Protein AF-A0A7R9PG79-F1 (afdb_monomer_lite)

Secondary structure (DSSP, 8-state):
-HHHHHHHHHHHHHTTHHHHHHHHHHT-HHHHHHHHHHHHIIIII------SHHHHHHHHHHHHHHHHHHHHHHHHHTSTT--S--HHHHHHHHHHHHHHHHHHHHHHHHHHHHHHHHH---------------

pLDDT: mean 87.82, std 15.99, range [40.31, 97.56]

Foldseek 3Di:
DVVVLVVVLVVCLVVVVLVVLLVVLCVQPLLVVLLVQLVCCVVVVNHDADDDLVQLVVLVVCVVSVVVSVVSNVVSVPRSNNPPCDPVSVVSVVSSVVSVVSSVVNNVRSVVNVVVVVVDDPPPPDDDDDDDDD

Structure (mmCIF, N/CA/C/O backbone):
data_AF-A0A7R9PG79-F1
#
_entry.id   AF-A0A7R9PG79-F1
#
loop_
_atom_site.group_PDB
_atom_site.id
_atom_site.type_symbol
_atom_site.label_atom_id
_atom_site.label_alt_id
_atom_site.label_comp_id
_atom_site.label_asym_id
_atom_site.label_entity_id
_atom_site.label_seq_id
_atom_site.pdbx_PDB_ins_code
_atom_site.Cartn_x
_atom_site.Cartn_y
_atom_site.Cartn_z
_atom_site.occupancy
_atom_site.B_iso_or_equiv
_atom_site.auth_seq_id
_atom_site.auth_comp_id
_atom_site.auth_asym_id
_atom_site.auth_atom_id
_atom_site.pdbx_PDB_model_num
ATOM 1 N N . GLN A 1 1 ? -10.305 23.943 24.539 1.00 56.16 1 GLN A N 1
ATOM 2 C CA . GLN A 1 1 ? -10.243 23.459 23.138 1.00 56.16 1 GLN A CA 1
ATOM 3 C C . GLN A 1 1 ? -10.004 21.951 23.001 1.00 56.16 1 GLN A C 1
ATOM 5 O O . GLN A 1 1 ? -10.552 21.366 22.080 1.00 56.16 1 GLN A O 1
ATOM 10 N N . ASN A 1 2 ? -9.266 21.291 23.903 1.00 74.44 2 ASN A N 1
ATOM 11 C CA . ASN A 1 2 ? -8.937 19.863 23.755 1.00 74.44 2 ASN A CA 1
ATOM 12 C C . ASN A 1 2 ? -10.141 18.901 23.945 1.00 74.44 2 ASN A C 1
ATOM 14 O O . ASN A 1 2 ? -10.250 17.914 23.227 1.00 74.44 2 ASN A O 1
ATOM 18 N N . LEU A 1 3 ? -11.105 19.240 24.817 1.00 88.88 3 LEU A N 1
ATOM 19 C CA . LEU A 1 3 ? -12.267 18.383 25.117 1.00 88.88 3 LEU A CA 1
ATOM 20 C C . LEU A 1 3 ? -13.149 18.087 23.890 1.00 88.88 3 LEU A C 1
ATOM 22 O O . LEU A 1 3 ? -13.594 16.959 23.708 1.00 88.88 3 LEU A O 1
ATOM 26 N N . PHE A 1 4 ? -13.382 19.083 23.029 1.00 90.31 4 PHE A N 1
ATOM 27 C CA . PHE A 1 4 ? -14.171 18.902 21.805 1.00 90.31 4 PHE A CA 1
ATOM 28 C C . PHE A 1 4 ? -13.470 17.971 20.813 1.00 90.31 4 PHE A C 1
ATOM 30 O O . PHE A 1 4 ? -14.107 17.093 20.241 1.00 90.31 4 PHE A O 1
ATOM 37 N N . ILE A 1 5 ? -12.150 18.118 20.656 1.00 90.31 5 ILE A N 1
ATOM 38 C CA . ILE A 1 5 ? -11.348 17.245 19.791 1.00 90.31 5 ILE A CA 1
ATOM 39 C C . ILE A 1 5 ? -11.382 15.814 20.330 1.00 90.31 5 ILE A C 1
ATOM 41 O O . ILE A 1 5 ? -11.685 14.898 19.575 1.00 90.31 5 ILE A O 1
ATOM 45 N N . GLN A 1 6 ? -11.167 15.617 21.633 1.00 90.38 6 GLN A N 1
ATOM 46 C CA . GLN A 1 6 ? -11.242 14.292 22.257 1.00 90.38 6 GLN A CA 1
ATOM 47 C C . GLN A 1 6 ? -12.620 13.643 22.097 1.00 90.38 6 GLN A C 1
ATOM 49 O O . GLN A 1 6 ? -12.707 12.453 21.800 1.00 90.38 6 GLN A O 1
ATOM 54 N N . LYS A 1 7 ? -13.706 14.412 22.247 1.00 92.94 7 LYS A N 1
ATOM 55 C CA . LYS A 1 7 ? -15.065 13.906 22.018 1.00 92.94 7 LYS A CA 1
ATOM 56 C C . LYS A 1 7 ? -15.295 13.528 20.557 1.00 92.94 7 LYS A C 1
ATOM 58 O O . LYS A 1 7 ? -15.824 12.452 20.310 1.00 92.94 7 LYS A O 1
ATOM 63 N N . ASN A 1 8 ? -14.848 14.346 19.605 1.00 93.38 8 ASN A N 1
ATOM 64 C CA . ASN A 1 8 ? -14.945 14.021 18.180 1.00 93.38 8 ASN A CA 1
ATOM 65 C C . ASN A 1 8 ? -14.148 12.760 17.832 1.00 93.38 8 ASN A C 1
ATOM 67 O O . ASN A 1 8 ? -14.659 11.887 17.136 1.00 93.38 8 ASN A O 1
ATOM 71 N N . VAL A 1 9 ? -12.926 12.637 18.355 1.00 93.69 9 VAL A N 1
ATOM 72 C CA . VAL A 1 9 ? -12.082 11.451 18.179 1.00 93.69 9 VAL A CA 1
ATOM 73 C C . VAL A 1 9 ? -12.763 10.211 18.745 1.00 93.69 9 VAL A C 1
ATOM 75 O O . VAL A 1 9 ? -12.897 9.223 18.031 1.00 93.69 9 VAL A O 1
ATOM 78 N N . SER A 1 10 ? -13.266 10.281 19.978 1.00 92.94 10 SER A N 1
ATOM 79 C CA . SER A 1 10 ? -13.973 9.168 20.616 1.00 92.94 10 SER A CA 1
ATOM 80 C C . SER A 1 10 ? -15.232 8.761 19.839 1.00 92.94 10 SER A C 1
ATOM 82 O O . SER A 1 10 ? -15.462 7.570 19.637 1.00 92.94 10 SER A O 1
ATOM 84 N N . SER A 1 11 ? -16.007 9.724 19.329 1.00 94.44 11 SER A N 1
ATOM 85 C CA . SER A 1 11 ? -17.171 9.447 18.479 1.00 94.44 11 SER A CA 1
ATOM 86 C C . SER A 1 11 ? -16.780 8.767 17.165 1.00 94.44 11 SER A C 1
ATOM 88 O O . SER A 1 11 ? -17.406 7.787 16.770 1.00 94.44 11 SER A O 1
ATOM 90 N N . LEU A 1 12 ? -15.728 9.240 16.492 1.00 94.31 12 LEU A N 1
ATOM 91 C CA . LEU A 1 12 ? -15.234 8.624 15.256 1.00 94.31 12 LEU A CA 1
ATOM 92 C C . LEU A 1 12 ? -14.682 7.214 15.504 1.00 94.31 12 LEU A C 1
ATOM 94 O O . LEU A 1 12 ? -14.952 6.301 14.725 1.00 94.31 12 LEU A O 1
ATOM 98 N N . GLN A 1 13 ? -13.964 7.009 16.607 1.00 94.00 13 GLN A N 1
ATOM 99 C CA . GLN A 1 13 ? -13.487 5.689 17.023 1.00 94.00 13 GLN A CA 1
ATOM 100 C C . GLN A 1 13 ? -14.655 4.733 17.307 1.00 94.00 13 GLN A C 1
ATOM 102 O O . GLN A 1 13 ? -14.623 3.589 16.855 1.00 94.00 13 GLN A O 1
ATOM 107 N N . ALA A 1 14 ? -15.720 5.202 17.968 1.00 93.19 14 ALA A N 1
ATOM 108 C CA . ALA A 1 14 ? -16.933 4.412 18.201 1.00 93.19 14 ALA A CA 1
ATOM 109 C C . ALA A 1 14 ? -17.639 4.008 16.891 1.00 93.19 14 ALA A C 1
ATOM 111 O O . ALA A 1 14 ? -18.236 2.936 16.813 1.00 93.19 14 ALA A O 1
ATOM 112 N N . LEU A 1 15 ? -17.515 4.828 15.843 1.0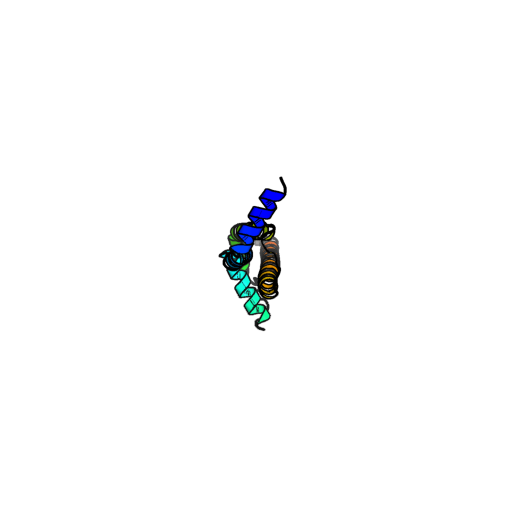0 94.44 15 LEU A N 1
ATOM 113 C CA . LEU A 1 15 ? -17.993 4.536 14.487 1.00 94.44 15 LEU A CA 1
ATOM 114 C C . LEU A 1 15 ? -17.010 3.697 13.653 1.00 94.44 15 LEU A C 1
ATOM 116 O O . LEU A 1 15 ? -17.219 3.537 12.452 1.00 94.44 15 LEU A O 1
ATOM 120 N N . LYS A 1 16 ? -15.939 3.166 14.258 1.00 92.88 16 LYS A N 1
ATOM 121 C CA . LYS A 1 16 ? -14.883 2.405 13.567 1.00 92.88 16 LYS A CA 1
ATOM 122 C C . LYS A 1 16 ? -14.239 3.185 12.415 1.00 92.88 16 LYS A C 1
ATOM 124 O O . LYS A 1 16 ? -13.810 2.601 11.421 1.00 92.88 16 LYS A O 1
ATOM 129 N N . ALA A 1 17 ? -14.135 4.511 12.547 1.00 94.38 17 ALA A N 1
ATOM 130 C CA . ALA A 1 17 ? -13.560 5.364 11.507 1.00 94.38 17 ALA A CA 1
ATOM 131 C C . ALA A 1 17 ? -12.142 4.925 11.115 1.00 94.38 17 ALA A C 1
ATOM 133 O O . ALA A 1 17 ? -11.802 4.965 9.939 1.00 94.38 17 ALA A O 1
ATOM 134 N N . GLY A 1 18 ? -11.333 4.456 12.074 1.00 94.31 18 GLY A N 1
ATOM 135 C CA . GLY A 1 18 ? -9.998 3.933 11.784 1.00 94.31 18 GLY A CA 1
ATOM 136 C C . GLY A 1 18 ? -10.009 2.751 10.808 1.00 94.31 18 GLY A C 1
ATOM 137 O O . GLY A 1 18 ? -9.217 2.738 9.871 1.00 94.31 18 GLY A O 1
ATOM 138 N N . ASP A 1 19 ? -10.930 1.799 10.973 1.00 94.69 19 ASP A N 1
ATOM 139 C CA . ASP A 1 19 ? -11.053 0.647 10.071 1.00 94.69 19 ASP A CA 1
ATOM 140 C C . ASP A 1 19 ? -11.508 1.084 8.674 1.00 94.69 19 ASP A C 1
ATOM 142 O O . ASP A 1 19 ? -10.902 0.698 7.677 1.00 94.69 19 ASP A O 1
ATOM 146 N N . VAL A 1 20 ? -12.508 1.970 8.609 1.00 95.88 20 VAL A N 1
ATOM 147 C CA . VAL A 1 20 ? -13.025 2.523 7.347 1.00 95.88 20 VAL A CA 1
ATOM 148 C C . VAL A 1 20 ? -11.943 3.289 6.582 1.00 95.88 20 VAL A C 1
ATOM 150 O O . VAL A 1 20 ? -11.817 3.132 5.369 1.00 95.88 20 VAL A O 1
ATOM 153 N N . LEU A 1 21 ? -11.143 4.103 7.273 1.00 96.50 21 LEU A N 1
ATOM 154 C CA . LEU A 1 21 ? -10.064 4.877 6.657 1.00 96.50 21 LEU A CA 1
ATOM 155 C C . LEU A 1 21 ? -8.939 3.978 6.141 1.00 96.50 21 LEU A C 1
ATOM 157 O O . LEU A 1 21 ? -8.449 4.199 5.034 1.00 96.50 21 LEU A O 1
ATOM 161 N N . ILE A 1 22 ? -8.543 2.959 6.909 1.00 96.62 22 ILE A N 1
ATOM 162 C CA . ILE A 1 22 ? -7.536 1.989 6.463 1.00 96.62 22 ILE A CA 1
ATOM 163 C C . ILE A 1 22 ? -8.052 1.223 5.239 1.00 96.62 22 ILE A C 1
ATOM 165 O O . ILE A 1 22 ? -7.330 1.104 4.248 1.00 96.62 22 ILE A O 1
ATOM 169 N N . ASP A 1 23 ? -9.303 0.760 5.265 1.00 96.62 23 ASP A N 1
ATOM 170 C CA . ASP A 1 23 ? -9.904 0.038 4.142 1.00 96.62 23 ASP A CA 1
ATOM 171 C C . ASP A 1 23 ? -10.044 0.931 2.904 1.00 96.62 23 ASP A C 1
ATOM 173 O O . ASP A 1 23 ? -9.756 0.485 1.794 1.00 96.62 23 ASP A O 1
ATOM 177 N N . MET A 1 24 ? -10.388 2.210 3.067 1.00 97.50 24 MET A N 1
ATOM 178 C CA . MET A 1 24 ? -10.344 3.187 1.977 1.00 97.50 24 MET A CA 1
ATOM 179 C C . MET A 1 24 ? -8.933 3.278 1.377 1.00 97.50 24 MET A C 1
ATOM 181 O O . MET A 1 24 ? -8.796 3.160 0.160 1.00 97.50 24 MET A O 1
ATOM 185 N N . CYS A 1 25 ? -7.890 3.434 2.202 1.00 97.50 25 CYS A N 1
ATOM 186 C CA . CYS A 1 25 ? -6.501 3.530 1.729 1.00 97.50 25 CYS A CA 1
ATOM 187 C C . CYS A 1 25 ? -6.059 2.268 0.970 1.00 97.50 25 CYS A C 1
ATOM 189 O O . CYS A 1 25 ? -5.392 2.365 -0.060 1.00 97.50 25 CYS A O 1
ATOM 191 N N . LEU A 1 26 ? -6.477 1.084 1.430 1.00 97.50 26 LEU A N 1
ATOM 192 C CA . LEU A 1 26 ? -6.203 -0.191 0.757 1.00 97.50 26 LEU A CA 1
ATOM 193 C C . LEU A 1 26 ? -6.899 -0.328 -0.608 1.00 97.50 26 LEU A C 1
ATOM 195 O O . LEU A 1 26 ? -6.482 -1.147 -1.425 1.00 97.50 26 LEU A O 1
ATOM 199 N N . ASN A 1 27 ? -7.944 0.459 -0.865 1.00 97.56 27 ASN A N 1
ATOM 200 C CA . A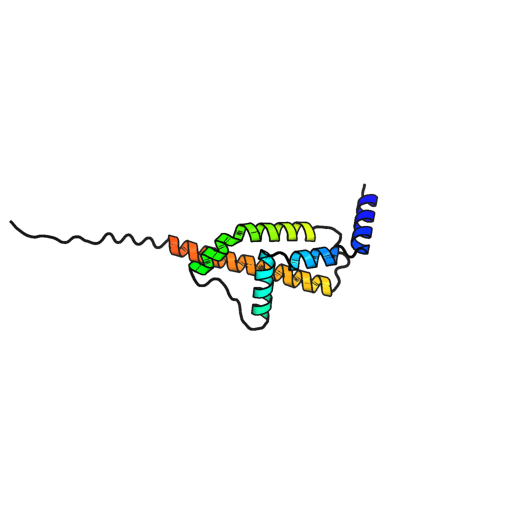SN A 1 27 ? -8.748 0.387 -2.083 1.00 97.56 27 ASN A CA 1
ATOM 201 C C . ASN A 1 27 ? -8.534 1.569 -3.041 1.00 97.56 27 ASN A C 1
ATOM 203 O O . ASN A 1 27 ? -9.204 1.637 -4.073 1.00 97.56 27 ASN A O 1
ATOM 207 N N . LEU A 1 28 ? -7.593 2.476 -2.755 1.00 97.50 28 LEU A N 1
ATOM 208 C CA . LEU A 1 28 ? -7.282 3.585 -3.659 1.00 97.50 28 LEU A CA 1
ATOM 209 C C . LEU A 1 28 ? -6.744 3.061 -5.002 1.00 97.50 28 LEU A C 1
ATOM 211 O O . LEU A 1 28 ? -5.865 2.202 -4.993 1.00 97.50 28 LEU A O 1
ATOM 215 N N . PRO A 1 29 ? -7.237 3.523 -6.165 1.00 95.19 29 PRO A N 1
ATOM 216 C CA . PRO A 1 29 ? -7.064 2.807 -7.432 1.00 95.19 29 PRO A CA 1
ATOM 217 C C . PRO A 1 29 ? -5.605 2.578 -7.843 1.00 95.19 29 PRO A C 1
ATOM 219 O O . PRO A 1 29 ? -5.243 1.489 -8.302 1.00 95.19 29 PRO A O 1
ATOM 222 N N . HIS A 1 30 ? -4.753 3.592 -7.687 1.00 95.81 30 HIS A N 1
ATOM 223 C CA . HIS A 1 30 ? -3.362 3.523 -8.125 1.00 95.81 30 HIS A CA 1
ATOM 224 C C . HIS A 1 30 ? -2.505 2.806 -7.090 1.00 95.81 30 HIS A C 1
ATOM 226 O O . HIS A 1 30 ? -1.657 1.992 -7.468 1.00 95.81 30 HIS A O 1
ATOM 232 N N . LEU A 1 31 ? -2.760 3.039 -5.802 1.00 96.56 31 LEU A N 1
ATOM 233 C CA . LEU A 1 31 ? -2.067 2.343 -4.721 1.00 96.56 31 LEU A CA 1
ATOM 234 C C . LEU A 1 31 ? -2.435 0.853 -4.655 1.00 96.56 31 LEU A C 1
ATOM 236 O O . LEU A 1 31 ? -1.556 0.006 -4.492 1.00 96.56 31 LEU A O 1
ATOM 240 N N . ASN A 1 32 ? -3.702 0.508 -4.876 1.00 97.19 32 ASN A N 1
ATOM 241 C CA . ASN A 1 32 ? -4.203 -0.864 -4.832 1.00 97.19 32 ASN A CA 1
ATOM 242 C C . ASN A 1 32 ? -3.510 -1.760 -5.867 1.00 97.19 32 ASN A C 1
ATOM 244 O O . ASN A 1 32 ? -3.189 -2.917 -5.590 1.00 97.19 32 ASN A O 1
ATOM 248 N N . ARG A 1 33 ? -3.145 -1.220 -7.036 1.00 95.75 33 ARG A N 1
ATOM 249 C CA . ARG A 1 33 ? -2.310 -1.949 -8.004 1.00 95.75 33 ARG A CA 1
ATOM 250 C C . ARG A 1 33 ? -0.968 -2.388 -7.402 1.00 95.75 33 ARG A C 1
ATOM 252 O O . ARG A 1 33 ? -0.510 -3.495 -7.681 1.00 95.75 33 ARG A O 1
ATOM 259 N N . TYR A 1 34 ? -0.336 -1.544 -6.589 1.00 96.38 34 TYR A N 1
ATOM 260 C CA . TYR A 1 34 ? 0.919 -1.876 -5.911 1.00 96.38 34 TYR A CA 1
ATOM 261 C C . TYR A 1 34 ? 0.713 -2.785 -4.700 1.00 96.38 34 TYR A C 1
ATOM 263 O O . TYR A 1 34 ? 1.578 -3.616 -4.437 1.00 96.38 34 TYR A O 1
ATOM 271 N N . ILE A 1 35 ? -0.447 -2.715 -4.039 1.00 97.44 35 ILE A N 1
ATOM 272 C CA . ILE A 1 35 ? -0.838 -3.683 -3.004 1.00 97.44 35 ILE A CA 1
ATOM 273 C C . ILE A 1 35 ? -0.895 -5.098 -3.577 1.00 97.44 35 ILE A C 1
ATOM 275 O O . ILE A 1 35 ? -0.328 -6.023 -2.995 1.00 97.44 35 ILE A O 1
ATOM 279 N N . HIS A 1 36 ? -1.510 -5.272 -4.745 1.00 96.38 36 HIS A N 1
ATOM 280 C CA . HIS A 1 36 ? -1.541 -6.568 -5.421 1.00 96.38 36 HIS A CA 1
ATOM 281 C C . HIS A 1 36 ? -0.136 -7.047 -5.807 1.00 96.38 36 HIS A C 1
ATOM 283 O O . HIS A 1 36 ? 0.223 -8.179 -5.492 1.00 96.38 36 HIS A O 1
ATOM 289 N N . LYS A 1 37 ? 0.695 -6.174 -6.396 1.00 95.69 37 LYS A N 1
ATOM 290 C CA . LYS A 1 37 ? 2.092 -6.508 -6.734 1.00 95.69 37 LYS A CA 1
ATOM 291 C C . LYS A 1 37 ? 2.918 -6.910 -5.513 1.00 95.69 37 LYS A C 1
ATOM 293 O O . LYS A 1 37 ? 3.696 -7.855 -5.588 1.00 95.69 37 LYS A O 1
ATOM 298 N N . TYR A 1 38 ? 2.750 -6.212 -4.391 1.00 96.94 38 TYR A N 1
ATOM 299 C CA . TYR A 1 38 ? 3.416 -6.556 -3.140 1.00 96.94 38 TYR A CA 1
ATOM 300 C C . TYR A 1 38 ? 2.970 -7.932 -2.633 1.00 96.94 38 TYR A C 1
ATOM 302 O O . TYR A 1 38 ? 3.823 -8.775 -2.355 1.00 96.94 38 TYR A O 1
ATOM 310 N N . LYS A 1 39 ? 1.654 -8.183 -2.574 1.00 95.94 39 LYS A N 1
ATOM 311 C CA . LYS A 1 39 ? 1.090 -9.480 -2.163 1.00 95.94 39 LYS A CA 1
ATOM 312 C C . LYS A 1 39 ? 1.597 -10.625 -3.040 1.00 95.94 39 LYS A C 1
ATOM 314 O O . LYS A 1 39 ? 1.983 -11.669 -2.522 1.00 95.94 39 LYS A O 1
ATOM 319 N N . ASP A 1 40 ? 1.658 -10.410 -4.350 1.00 95.88 40 ASP A N 1
ATOM 320 C CA . ASP A 1 40 ? 2.228 -11.372 -5.290 1.00 95.88 40 ASP A CA 1
ATOM 321 C C . ASP A 1 40 ? 3.719 -11.620 -5.022 1.00 95.88 40 ASP A C 1
ATOM 323 O O . ASP A 1 40 ? 4.152 -12.774 -4.967 1.00 95.88 40 ASP A O 1
ATOM 327 N N . ALA A 1 41 ? 4.498 -10.562 -4.787 1.00 94.56 41 ALA A N 1
ATOM 328 C CA . ALA A 1 41 ? 5.930 -10.676 -4.530 1.00 94.56 41 ALA A CA 1
ATOM 329 C C . ALA A 1 41 ? 6.240 -11.495 -3.269 1.00 94.56 41 ALA A C 1
ATOM 331 O O . ALA A 1 41 ? 7.108 -12.372 -3.309 1.00 94.56 41 ALA A O 1
ATOM 332 N N . VAL A 1 42 ? 5.503 -11.268 -2.175 1.00 94.62 42 VAL A N 1
ATOM 333 C CA . VAL A 1 42 ? 5.667 -12.042 -0.930 1.00 94.62 42 VAL A CA 1
ATOM 334 C 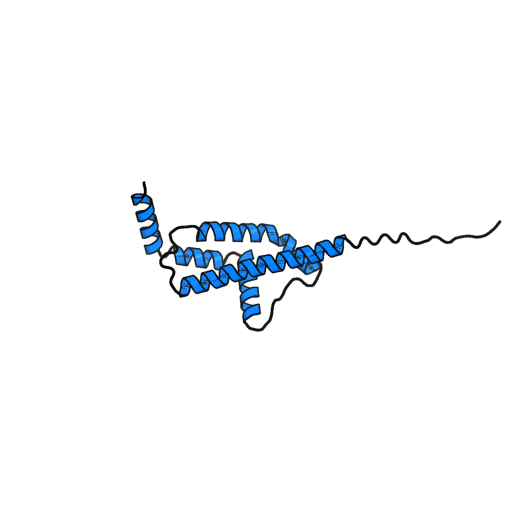C . VAL A 1 42 ? 5.108 -13.462 -1.036 1.00 94.62 42 VAL A C 1
ATOM 336 O O . VAL A 1 42 ? 5.604 -14.363 -0.362 1.00 94.62 42 VAL A O 1
ATOM 339 N N . ALA A 1 43 ? 4.162 -13.713 -1.946 1.00 93.56 43 ALA A N 1
ATOM 340 C CA . ALA A 1 43 ? 3.640 -15.046 -2.261 1.00 93.56 43 ALA A CA 1
ATOM 341 C C . ALA A 1 43 ? 4.601 -15.899 -3.122 1.00 93.56 43 ALA A C 1
ATOM 343 O O . ALA A 1 43 ? 4.164 -16.763 -3.881 1.00 93.56 43 ALA A O 1
ATOM 344 N N . LYS A 1 44 ? 5.919 -15.677 -2.999 1.00 84.75 44 LYS A N 1
ATOM 345 C CA . LYS A 1 44 ? 7.004 -16.373 -3.720 1.00 84.75 44 LYS A CA 1
ATOM 346 C C . LYS A 1 44 ? 7.023 -16.163 -5.241 1.00 84.75 44 LYS A C 1
ATOM 348 O O . LYS A 1 44 ? 7.726 -16.895 -5.933 1.00 84.75 44 LYS A O 1
ATOM 353 N N . LYS A 1 45 ? 6.318 -15.155 -5.770 1.00 83.38 45 LYS A N 1
ATOM 354 C CA . LYS A 1 45 ? 6.410 -14.782 -7.197 1.00 83.38 45 LYS A CA 1
ATOM 355 C C . LYS A 1 45 ? 7.563 -13.815 -7.493 1.00 83.38 45 LYS A C 1
ATOM 357 O O . LYS A 1 45 ? 7.890 -13.603 -8.655 1.00 83.38 45 LYS A O 1
ATOM 362 N N . GLY A 1 46 ? 8.200 -13.263 -6.455 1.00 88.81 46 GLY A N 1
ATOM 363 C CA . GLY A 1 46 ? 9.296 -12.303 -6.592 1.00 88.81 46 GLY A CA 1
ATOM 364 C C . GLY A 1 46 ? 8.828 -10.904 -7.005 1.00 88.81 46 GLY A C 1
ATOM 365 O O . GLY A 1 46 ? 7.659 -10.671 -7.304 1.00 88.81 46 GLY A O 1
ATOM 366 N N . PHE A 1 47 ? 9.745 -9.937 -6.985 1.00 92.25 47 PHE A N 1
ATOM 367 C CA . PHE A 1 47 ? 9.432 -8.547 -7.320 1.00 92.25 47 PHE A CA 1
ATOM 368 C C . PHE A 1 47 ? 9.318 -8.353 -8.839 1.00 92.25 47 PHE A C 1
ATOM 370 O O . PHE A 1 47 ? 10.297 -8.508 -9.565 1.00 92.25 47 PHE A O 1
ATOM 377 N N 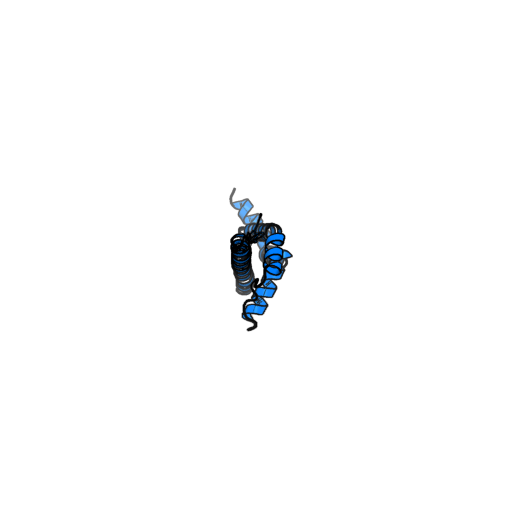. SER A 1 48 ? 8.144 -7.939 -9.320 1.00 92.94 48 SER A N 1
ATOM 378 C CA . SER A 1 48 ? 7.920 -7.524 -10.711 1.00 92.94 48 SER A CA 1
ATOM 379 C C . SER A 1 48 ? 8.167 -6.015 -10.867 1.00 92.94 48 SER A C 1
ATOM 381 O O . SER A 1 48 ? 7.236 -5.196 -10.768 1.00 92.94 48 SER A O 1
ATOM 383 N N . LEU A 1 49 ? 9.433 -5.627 -11.014 1.00 95.31 49 LEU A N 1
ATOM 384 C CA . LEU A 1 49 ? 9.834 -4.242 -11.278 1.00 95.31 49 LEU A CA 1
ATOM 385 C C . LEU A 1 49 ? 9.814 -3.949 -12.789 1.00 95.31 49 LEU A C 1
ATOM 387 O O . LEU A 1 49 ? 9.924 -4.885 -13.580 1.00 95.31 49 LEU A O 1
ATOM 391 N N . PRO A 1 50 ? 9.672 -2.677 -13.207 1.00 94.38 50 PRO A N 1
ATOM 392 C CA . PRO A 1 50 ? 9.774 -2.306 -14.614 1.00 94.38 50 PRO A CA 1
ATOM 393 C C . PRO A 1 50 ? 11.110 -2.778 -15.185 1.00 94.38 50 PRO A C 1
ATOM 395 O O . PRO A 1 50 ? 12.158 -2.503 -14.603 1.00 94.38 50 PRO A O 1
ATOM 398 N N . SER A 1 51 ? 11.056 -3.484 -16.307 1.00 93.75 51 SER A N 1
ATOM 399 C CA . SER A 1 51 ? 12.222 -4.083 -16.970 1.00 93.75 51 SER A CA 1
ATOM 400 C C . SER A 1 51 ? 12.416 -3.566 -18.396 1.00 93.75 51 SER A C 1
ATOM 402 O O . SER A 1 51 ? 13.493 -3.698 -18.973 1.00 93.75 51 SER A O 1
ATOM 404 N N . SER A 1 52 ? 11.385 -2.931 -18.953 1.00 93.75 52 SER A N 1
ATOM 405 C CA . SER A 1 52 ? 11.374 -2.381 -20.306 1.00 93.75 52 SER A CA 1
ATOM 406 C C . SER A 1 52 ? 11.069 -0.882 -20.317 1.00 93.75 52 SER A C 1
ATOM 408 O O . SER A 1 52 ? 10.477 -0.325 -19.389 1.00 93.75 52 SER A O 1
ATOM 410 N N . HIS A 1 53 ? 11.448 -0.212 -21.408 1.00 93.12 53 HIS A N 1
ATOM 411 C CA . HIS A 1 53 ? 11.177 1.214 -21.604 1.00 93.12 53 HIS A CA 1
ATOM 412 C C . HIS A 1 53 ? 9.668 1.526 -21.626 1.00 93.12 53 HIS A C 1
ATOM 414 O O . HIS A 1 53 ? 9.229 2.543 -21.085 1.00 93.12 53 HIS A O 1
ATOM 420 N N . SER A 1 54 ? 8.857 0.638 -22.211 1.00 94.44 54 SER A N 1
ATOM 421 C CA . SER A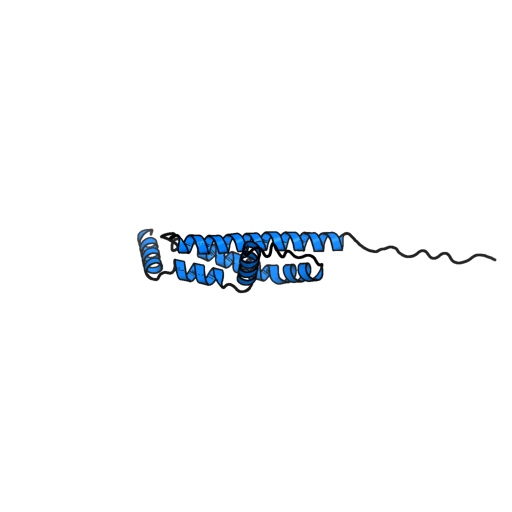 1 54 ? 7.396 0.776 -22.250 1.00 94.44 54 SER A CA 1
ATOM 422 C C . SER A 1 54 ? 6.783 0.692 -20.850 1.00 94.44 54 SER A C 1
ATOM 424 O O . SER A 1 54 ? 6.002 1.565 -20.471 1.00 94.44 54 SER A O 1
ATOM 426 N N . GLU A 1 55 ? 7.185 -0.289 -20.039 1.00 94.56 55 GLU A N 1
ATOM 427 C CA . GLU A 1 55 ? 6.754 -0.401 -18.640 1.00 94.56 55 GLU A CA 1
ATOM 428 C C . GLU A 1 55 ? 7.174 0.813 -17.809 1.00 94.56 55 GLU A C 1
ATOM 430 O O . GLU A 1 55 ? 6.369 1.348 -17.044 1.00 94.56 55 GLU A O 1
ATOM 435 N N . ALA A 1 56 ? 8.414 1.278 -17.979 1.00 95.69 56 ALA A N 1
ATOM 436 C CA . ALA A 1 56 ? 8.919 2.452 -17.278 1.00 95.69 56 ALA A CA 1
ATOM 437 C C . ALA A 1 56 ? 8.125 3.722 -17.644 1.00 95.69 56 ALA A C 1
ATOM 439 O O . ALA A 1 56 ? 7.788 4.525 -16.769 1.00 95.69 56 ALA A O 1
ATOM 440 N N . THR A 1 57 ? 7.749 3.868 -18.917 1.00 94.81 57 THR A N 1
ATOM 441 C CA . THR A 1 57 ? 6.906 4.971 -19.400 1.00 94.81 57 THR A CA 1
ATOM 442 C C . THR A 1 57 ? 5.510 4.925 -18.780 1.00 94.81 57 THR A C 1
ATOM 444 O O . THR A 1 57 ? 5.012 5.950 -18.313 1.00 94.81 57 THR A O 1
ATOM 447 N N . LEU A 1 58 ? 4.894 3.740 -18.695 1.00 95.00 58 LEU A N 1
ATOM 448 C CA . LEU A 1 58 ? 3.593 3.562 -18.040 1.00 95.00 58 LEU A CA 1
ATOM 449 C C . LEU A 1 58 ? 3.642 3.931 -16.552 1.00 95.00 58 LEU A C 1
ATOM 451 O O . LEU A 1 58 ? 2.737 4.606 -16.058 1.00 95.00 58 LEU A O 1
ATOM 455 N N . VAL A 1 59 ? 4.703 3.526 -15.843 1.00 95.31 59 VAL A N 1
ATOM 456 C CA . VAL A 1 59 ? 4.902 3.905 -14.434 1.00 95.31 59 VAL A CA 1
ATOM 457 C C . VAL A 1 59 ? 4.988 5.424 -14.301 1.00 95.31 59 VAL A C 1
ATOM 459 O O . VAL A 1 59 ? 4.218 5.995 -13.525 1.00 95.31 59 VAL A O 1
ATOM 462 N N . ARG A 1 60 ? 5.821 6.085 -15.118 1.00 94.12 60 ARG A N 1
ATOM 463 C CA . ARG A 1 60 ? 5.956 7.551 -15.133 1.00 94.12 60 ARG A CA 1
ATOM 464 C C . ARG A 1 60 ? 4.620 8.253 -15.384 1.00 94.12 60 ARG A C 1
ATOM 466 O O . ARG A 1 60 ? 4.310 9.224 -14.701 1.00 94.12 60 ARG A O 1
ATOM 473 N N . HIS A 1 61 ? 3.814 7.756 -16.321 1.00 95.31 61 HIS A N 1
ATOM 474 C CA . HIS A 1 61 ? 2.528 8.366 -16.669 1.00 95.31 61 HIS A CA 1
ATOM 475 C C . HIS A 1 61 ? 1.483 8.254 -15.544 1.00 95.31 61 HIS A C 1
ATOM 477 O O . HIS A 1 61 ? 0.581 9.084 -15.445 1.00 95.31 61 HIS A O 1
ATOM 483 N N . SER A 1 62 ? 1.610 7.241 -14.681 1.00 94.38 62 SER A N 1
ATOM 484 C CA . SER A 1 62 ? 0.729 7.026 -13.523 1.00 94.38 62 SER A CA 1
ATOM 485 C C . SER A 1 62 ? 1.201 7.704 -12.230 1.00 94.38 62 SER A C 1
ATOM 487 O O . SER A 1 62 ? 0.472 7.694 -11.238 1.00 94.38 62 SER A O 1
ATOM 489 N N . LEU A 1 63 ? 2.401 8.297 -12.228 1.00 95.00 63 LEU A N 1
ATOM 490 C CA . LEU A 1 63 ? 3.057 8.792 -11.016 1.00 95.00 63 LEU A CA 1
ATOM 491 C C . LEU A 1 63 ? 2.231 9.854 -10.284 1.00 95.00 63 LEU A C 1
ATOM 493 O O . LEU A 1 63 ? 2.073 9.768 -9.071 1.00 95.00 63 LEU A O 1
ATOM 497 N N . GLN A 1 64 ? 1.668 10.829 -11.000 1.00 95.94 64 GLN A N 1
ATOM 498 C CA . GLN A 1 64 ? 0.911 11.908 -10.358 1.00 95.94 64 GLN A CA 1
ATOM 499 C C . GLN A 1 64 ? -0.316 11.382 -9.605 1.00 95.94 64 GLN A C 1
ATOM 501 O O . GLN A 1 64 ? -0.604 11.815 -8.493 1.00 95.94 64 GLN A O 1
ATOM 506 N N . ALA A 1 65 ? -1.028 10.423 -10.193 1.00 96.12 65 ALA A N 1
ATOM 507 C CA . ALA A 1 65 ? -2.206 9.845 -9.565 1.00 96.12 65 ALA A CA 1
ATOM 508 C C . ALA A 1 65 ? -1.834 9.009 -8.326 1.00 96.12 65 ALA A C 1
ATOM 510 O O . ALA A 1 65 ? -2.516 9.054 -7.308 1.00 96.12 65 ALA A O 1
ATOM 511 N N . LEU A 1 66 ? -0.684 8.334 -8.366 1.00 95.81 66 LEU A N 1
ATOM 512 C CA . LEU A 1 66 ? -0.132 7.603 -7.227 1.00 95.81 66 LEU A CA 1
ATOM 513 C C . LEU A 1 66 ? 0.330 8.526 -6.087 1.00 95.81 66 LEU A C 1
ATOM 515 O O . LEU A 1 66 ? 0.144 8.199 -4.914 1.00 95.81 66 LEU A O 1
ATOM 519 N N . VAL A 1 67 ? 0.895 9.692 -6.413 1.00 96.12 67 VAL A N 1
ATOM 520 C CA . VAL A 1 67 ? 1.229 10.737 -5.428 1.00 96.12 67 VAL A CA 1
ATOM 521 C C . VAL A 1 67 ? -0.034 11.248 -4.733 1.00 96.12 67 VAL A C 1
ATOM 523 O O . VAL A 1 67 ? -0.020 11.433 -3.515 1.00 96.12 67 VAL A O 1
ATOM 526 N N . ASN A 1 68 ? -1.132 11.417 -5.474 1.00 97.38 68 ASN A N 1
ATOM 527 C CA . ASN A 1 68 ? -2.414 11.826 -4.902 1.00 97.38 68 ASN A CA 1
ATOM 528 C C . ASN A 1 68 ? -2.957 10.768 -3.925 1.00 97.38 68 ASN A C 1
ATOM 530 O O . ASN A 1 68 ? -3.288 11.111 -2.789 1.00 97.38 68 ASN A O 1
ATOM 534 N N . ASP A 1 69 ? -2.969 9.489 -4.322 1.00 97.12 69 ASP A N 1
ATOM 535 C CA . ASP A 1 69 ? -3.377 8.378 -3.446 1.00 97.12 69 ASP A CA 1
ATOM 536 C C . ASP A 1 69 ? -2.513 8.316 -2.170 1.00 97.12 69 ASP A C 1
ATOM 538 O O . ASP A 1 69 ? -3.017 8.115 -1.062 1.00 97.12 69 ASP A O 1
ATOM 542 N N . THR A 1 70 ? -1.202 8.540 -2.309 1.00 95.19 70 THR A N 1
ATOM 543 C CA . THR A 1 70 ? -0.256 8.533 -1.180 1.00 95.19 70 THR A CA 1
ATOM 544 C C . THR A 1 70 ? -0.481 9.724 -0.245 1.00 95.19 70 THR A C 1
ATOM 546 O O . THR A 1 70 ? -0.449 9.553 0.972 1.00 95.19 70 THR A O 1
ATOM 549 N N . SER A 1 71 ? -0.762 10.918 -0.780 1.00 96.56 71 SER A N 1
ATOM 550 C CA . SER A 1 71 ? -1.121 12.091 0.033 1.00 96.56 71 SER A CA 1
ATOM 551 C C . SER A 1 71 ? -2.414 11.873 0.810 1.00 96.56 71 SER A C 1
ATOM 553 O O . SER A 1 71 ? -2.456 12.160 2.004 1.00 96.56 71 SER A O 1
ATOM 555 N N . LEU A 1 72 ? -3.450 11.320 0.171 1.00 96.69 72 LEU A N 1
ATOM 556 C CA . LEU A 1 72 ? -4.706 11.001 0.852 1.00 96.69 72 LEU A CA 1
ATOM 557 C C . LEU A 1 72 ? -4.488 9.969 1.964 1.00 96.69 72 LEU A C 1
ATOM 559 O O . LEU A 1 72 ? -4.994 10.141 3.073 1.00 96.69 72 LEU A O 1
ATOM 563 N N . THR A 1 73 ? -3.690 8.937 1.681 1.00 96.50 73 THR A N 1
ATOM 564 C CA . THR A 1 73 ? -3.287 7.937 2.674 1.00 96.50 73 THR A CA 1
ATOM 565 C C . THR A 1 73 ? -2.588 8.601 3.857 1.00 96.50 73 THR A C 1
ATOM 567 O O . THR A 1 73 ? -2.981 8.393 5.001 1.00 96.50 73 THR A O 1
ATOM 570 N N . TRP A 1 74 ? -1.601 9.462 3.603 1.00 96.12 74 TRP A N 1
ATOM 571 C CA . TRP A 1 74 ? -0.901 10.199 4.652 1.00 96.12 74 TRP A CA 1
ATOM 572 C C . TRP A 1 74 ? -1.852 11.050 5.504 1.00 96.12 74 TRP A C 1
ATOM 574 O O . TRP A 1 74 ? -1.789 11.000 6.734 1.00 96.12 74 TRP A O 1
ATOM 584 N N . SER A 1 75 ? -2.770 11.787 4.872 1.00 96.19 75 SER A N 1
ATOM 585 C CA . SER A 1 75 ? -3.771 12.591 5.579 1.00 96.19 75 SER A CA 1
ATOM 586 C C . SER A 1 75 ? -4.693 11.738 6.449 1.00 96.19 75 SER A C 1
ATOM 588 O O . SER A 1 75 ? -4.932 12.098 7.599 1.00 96.19 75 SER A O 1
ATOM 590 N N . ALA A 1 76 ? -5.177 10.606 5.935 1.00 95.06 76 ALA A N 1
ATOM 591 C CA . ALA A 1 76 ? -6.042 9.693 6.678 1.00 95.06 76 ALA A CA 1
ATOM 592 C C . ALA A 1 76 ? -5.319 9.060 7.876 1.00 95.06 76 ALA A C 1
ATOM 594 O O . ALA A 1 76 ? -5.874 9.000 8.973 1.00 95.06 76 ALA A O 1
ATOM 595 N N . LEU A 1 77 ? -4.070 8.627 7.682 1.00 93.25 77 LEU A N 1
ATOM 596 C CA . LEU A 1 77 ? -3.282 7.967 8.723 1.00 93.25 77 LEU A CA 1
ATOM 597 C C . LEU A 1 77 ? -2.757 8.925 9.798 1.00 93.25 77 LEU A C 1
ATOM 599 O O . LEU A 1 77 ? -2.461 8.496 10.909 1.00 93.25 77 LEU A O 1
ATOM 603 N N . SER A 1 78 ? -2.675 10.220 9.490 1.00 93.75 78 SER A N 1
ATOM 604 C CA . SER A 1 78 ? -2.277 11.259 10.449 1.00 93.75 78 SER A CA 1
ATOM 605 C C . SER A 1 78 ? -3.401 11.651 11.419 1.00 93.75 78 SER A C 1
ATOM 607 O O . SER A 1 78 ? -3.178 12.453 12.328 1.00 93.75 78 SER A O 1
ATOM 609 N N . LEU A 1 79 ? -4.621 11.129 11.239 1.00 92.38 79 LEU A N 1
ATOM 610 C CA . LEU A 1 79 ? -5.744 11.416 12.127 1.00 92.38 79 LEU A CA 1
ATOM 611 C C . LEU A 1 79 ? -5.631 10.619 13.441 1.00 92.38 79 LEU A C 1
ATOM 613 O O . LEU A 1 79 ? -5.383 9.412 13.410 1.00 92.38 79 LEU A O 1
ATOM 617 N N . PRO A 1 80 ? -5.944 11.222 14.605 1.00 90.12 80 PRO A N 1
ATOM 618 C CA . PRO A 1 80 ? -5.889 10.551 15.911 1.00 90.12 80 PRO A CA 1
ATOM 619 C C . PRO A 1 80 ? -7.054 9.564 16.151 1.00 90.12 80 PRO A C 1
ATOM 621 O O . PRO A 1 80 ? -7.474 9.347 17.281 1.00 90.12 80 PRO A O 1
ATOM 624 N N . VAL A 1 81 ? -7.618 8.972 15.095 1.00 92.75 81 VAL A N 1
ATOM 625 C CA . VAL A 1 81 ? -8.794 8.077 15.145 1.00 92.75 81 VAL A CA 1
ATOM 626 C C . VAL A 1 81 ? -8.443 6.607 14.903 1.00 92.75 81 VAL A C 1
ATOM 628 O O . VAL A 1 81 ? -9.327 5.754 14.919 1.00 92.75 81 VAL A O 1
ATOM 631 N N . LEU A 1 82 ? -7.163 6.303 14.666 1.00 90.00 82 LEU A N 1
ATOM 632 C CA . LEU A 1 82 ? -6.697 4.939 14.403 1.00 90.00 82 LEU A CA 1
ATOM 633 C C . LEU A 1 82 ? -6.663 4.061 15.660 1.00 90.00 82 LEU A C 1
ATOM 635 O O . LEU A 1 82 ? -6.699 2.833 15.549 1.00 90.00 82 LEU A O 1
ATOM 639 N N . GLU A 1 83 ? -6.633 4.667 16.846 1.00 87.88 83 GLU A N 1
ATOM 640 C CA . GLU A 1 83 ? -6.577 3.940 18.110 1.00 87.88 83 GLU A CA 1
ATOM 641 C C . GLU A 1 83 ? -7.880 3.175 18.430 1.00 87.88 83 GLU A C 1
ATOM 643 O O . GLU A 1 83 ? -8.972 3.626 18.073 1.00 87.88 83 GLU A O 1
ATOM 648 N N . PRO A 1 84 ? -7.786 2.015 19.111 1.00 87.94 84 PRO A N 1
ATOM 649 C CA . PRO A 1 84 ? -6.555 1.280 19.405 1.00 87.94 84 PRO A CA 1
ATOM 650 C C . PRO A 1 84 ? -6.000 0.598 18.143 1.00 87.94 84 PRO A C 1
ATOM 652 O O . PRO A 1 84 ? -6.760 0.124 17.292 1.00 87.94 84 PRO A O 1
ATOM 655 N N . LEU A 1 85 ? -4.671 0.534 18.043 1.00 88.69 85 LEU A N 1
ATOM 656 C CA . LEU A 1 85 ? -3.951 -0.210 17.006 1.00 88.69 85 LEU A CA 1
ATOM 657 C C . LEU A 1 85 ? -4.017 -1.710 17.318 1.00 88.69 85 LEU A C 1
ATOM 659 O O . LEU A 1 85 ? -3.142 -2.267 17.977 1.00 88.69 85 LEU A O 1
ATOM 663 N N . THR A 1 86 ? -5.096 -2.355 16.882 1.00 92.62 86 THR A N 1
ATOM 664 C CA . THR A 1 86 ? -5.262 -3.809 16.989 1.00 92.62 86 THR A CA 1
ATOM 665 C C . THR A 1 86 ? -4.294 -4.541 16.047 1.00 92.62 86 THR A C 1
ATOM 667 O O . THR A 1 86 ? -3.843 -3.946 15.062 1.00 92.62 86 THR A O 1
ATOM 670 N N . PRO A 1 87 ? -3.988 -5.831 16.295 1.00 94.56 87 PRO A N 1
ATOM 671 C CA . PRO A 1 87 ? -3.167 -6.637 15.388 1.00 94.56 87 PRO A CA 1
ATOM 672 C C . PRO A 1 87 ? -3.655 -6.589 13.932 1.00 94.56 87 PRO A C 1
ATOM 674 O O . PRO A 1 87 ? -2.856 -6.349 13.033 1.00 94.56 87 PRO A O 1
ATOM 677 N N . ASP A 1 88 ? -4.968 -6.684 13.712 1.00 93.81 88 ASP A N 1
ATOM 678 C CA . ASP A 1 88 ? -5.573 -6.621 12.376 1.00 93.81 88 ASP A CA 1
ATOM 679 C C . ASP A 1 88 ? -5.319 -5.274 11.678 1.00 93.81 88 ASP A C 1
ATOM 681 O O . ASP A 1 88 ? -4.990 -5.222 10.490 1.00 93.81 88 ASP A O 1
ATOM 685 N N . LYS A 1 89 ? -5.434 -4.153 12.408 1.00 93.56 89 LYS A N 1
ATOM 686 C CA . LYS A 1 89 ? -5.117 -2.824 11.860 1.00 93.56 89 LYS A CA 1
ATOM 687 C C . LYS A 1 89 ? -3.633 -2.705 11.538 1.00 93.56 89 LYS A C 1
ATOM 689 O O . LYS A 1 89 ? -3.284 -2.158 10.496 1.00 93.56 89 LYS A O 1
ATOM 694 N N . LEU A 1 90 ? -2.766 -3.221 12.408 1.00 95.38 90 LEU A N 1
ATOM 695 C CA . LEU A 1 90 ? -1.319 -3.222 12.189 1.00 95.38 90 LEU A CA 1
ATOM 696 C C . LEU A 1 90 ? -0.931 -4.045 10.960 1.00 95.38 90 LEU A C 1
ATOM 698 O O . LEU A 1 90 ? -0.093 -3.597 10.180 1.00 95.38 90 LEU A O 1
ATOM 702 N N . GLU A 1 91 ? -1.563 -5.196 10.739 1.00 96.12 91 GLU A N 1
ATOM 703 C CA . GLU A 1 91 ? -1.346 -5.999 9.535 1.00 96.12 91 GLU A CA 1
ATOM 704 C C . GLU A 1 91 ? -1.732 -5.214 8.274 1.00 96.12 91 GLU A C 1
ATOM 706 O O . GLU A 1 91 ? -0.927 -5.087 7.347 1.00 96.12 91 GLU A O 1
ATOM 711 N N . LYS A 1 92 ? -2.920 -4.599 8.260 1.00 96.69 92 LYS A N 1
ATOM 712 C CA . LYS A 1 92 ? -3.369 -3.760 7.138 1.00 96.69 92 LYS A CA 1
ATOM 713 C C . LYS A 1 92 ? -2.436 -2.569 6.887 1.00 96.69 92 LYS A C 1
ATOM 715 O O . LYS A 1 92 ? -2.085 -2.296 5.738 1.00 96.69 92 LYS A O 1
ATOM 720 N N . LEU A 1 93 ? -2.000 -1.881 7.943 1.00 96.44 93 LEU A N 1
ATOM 721 C CA . LEU A 1 93 ? -1.049 -0.766 7.859 1.00 96.44 93 LEU A CA 1
ATOM 722 C C . LEU A 1 93 ? 0.329 -1.218 7.362 1.00 96.44 93 LEU A C 1
ATOM 724 O O . LEU A 1 93 ? 0.967 -0.499 6.592 1.00 96.44 93 LEU A O 1
ATOM 728 N N . SER A 1 94 ? 0.773 -2.410 7.758 1.00 96.81 94 SER A N 1
ATOM 729 C CA . SER A 1 94 ? 2.011 -3.019 7.268 1.00 96.81 94 SER A CA 1
ATOM 730 C C . SER A 1 94 ? 1.926 -3.285 5.766 1.00 96.81 94 SER A C 1
ATOM 732 O O . SER A 1 94 ? 2.783 -2.823 5.010 1.00 96.81 94 SER A O 1
ATOM 734 N N . VAL A 1 95 ? 0.841 -3.920 5.304 1.00 97.31 95 VAL A N 1
ATOM 735 C CA . VAL A 1 95 ? 0.580 -4.143 3.871 1.00 97.31 95 VAL A CA 1
ATOM 736 C C . VAL A 1 95 ? 0.593 -2.821 3.106 1.00 97.31 95 VAL A C 1
ATOM 738 O O . VAL A 1 95 ? 1.259 -2.713 2.076 1.00 97.31 95 VAL A O 1
ATOM 741 N N . LEU A 1 96 ? -0.099 -1.803 3.615 1.00 97.00 96 LEU A N 1
ATOM 742 C CA . LEU A 1 96 ? -0.167 -0.479 3.001 1.00 97.00 96 LEU A CA 1
ATOM 743 C C . LEU A 1 96 ? 1.224 0.170 2.893 1.00 97.00 96 LEU A C 1
ATOM 745 O O . LEU A 1 96 ? 1.631 0.590 1.810 1.00 97.00 96 LEU A O 1
ATOM 749 N N . THR A 1 97 ? 1.990 0.166 3.985 1.00 96.44 97 THR A N 1
ATOM 750 C CA . THR A 1 97 ? 3.343 0.742 4.050 1.00 96.44 97 THR A CA 1
ATOM 751 C C . THR A 1 97 ? 4.305 0.031 3.100 1.00 96.44 97 THR A C 1
ATOM 753 O O . THR A 1 97 ? 5.018 0.678 2.330 1.00 96.44 97 THR A O 1
ATOM 756 N N . MET A 1 98 ? 4.291 -1.302 3.090 1.00 97.44 98 MET A N 1
ATOM 757 C CA . MET A 1 98 ? 5.124 -2.101 2.188 1.00 97.44 98 MET A CA 1
ATOM 758 C C . MET A 1 98 ? 4.751 -1.895 0.717 1.00 97.44 98 MET A C 1
ATOM 760 O O . MET A 1 98 ? 5.622 -1.899 -0.153 1.00 97.44 98 MET A O 1
ATOM 764 N N . SER A 1 99 ? 3.475 -1.650 0.427 1.00 97.00 99 SER A N 1
ATOM 765 C CA . SER A 1 99 ? 3.002 -1.343 -0.927 1.00 97.00 99 SER A CA 1
ATOM 766 C C . SER A 1 99 ? 3.445 0.047 -1.388 1.00 97.00 99 SER A C 1
ATOM 768 O O . SER A 1 99 ? 3.866 0.208 -2.536 1.00 97.00 99 SER A O 1
ATOM 770 N N . CYS A 1 100 ? 3.439 1.039 -0.491 1.00 96.44 100 CYS A N 1
ATOM 771 C CA . CYS A 1 100 ? 4.038 2.352 -0.742 1.00 96.44 100 CYS A CA 1
ATOM 772 C C . CYS A 1 100 ? 5.550 2.243 -1.004 1.00 96.44 100 CYS A C 1
ATOM 774 O O . CYS A 1 100 ? 6.061 2.872 -1.932 1.00 96.44 100 CYS A O 1
ATOM 776 N N . LEU A 1 101 ? 6.264 1.397 -0.252 1.00 96.38 101 LEU A N 1
ATOM 777 C CA . LEU A 1 101 ? 7.685 1.133 -0.492 1.00 96.38 101 LEU A CA 1
ATOM 778 C C . LEU A 1 101 ? 7.916 0.469 -1.857 1.00 96.38 101 LEU A C 1
ATOM 780 O O . LEU A 1 101 ? 8.804 0.886 -2.601 1.00 96.38 101 LEU A O 1
ATOM 784 N N . TYR A 1 102 ? 7.087 -0.511 -2.226 1.00 96.69 102 TYR A N 1
ATOM 785 C CA . TYR A 1 102 ? 7.127 -1.122 -3.556 1.00 96.69 102 TYR A CA 1
ATOM 786 C C . TYR A 1 102 ? 6.954 -0.059 -4.648 1.00 96.69 102 TYR A C 1
ATOM 788 O O . TYR A 1 102 ? 7.721 -0.027 -5.611 1.00 96.69 102 TYR A O 1
ATOM 796 N N . CYS A 1 103 ? 5.956 0.817 -4.506 1.00 95.75 103 CYS A N 1
ATOM 797 C CA . CYS A 1 103 ? 5.721 1.949 -5.402 1.00 95.75 103 CYS A CA 1
ATOM 798 C C . CYS A 1 103 ? 6.994 2.794 -5.581 1.00 95.75 103 CYS A C 1
ATOM 800 O O . CYS A 1 103 ? 7.416 3.025 -6.718 1.00 95.75 103 CYS A O 1
ATOM 802 N N . ALA A 1 104 ? 7.640 3.187 -4.478 1.00 96.19 104 ALA A N 1
ATOM 803 C CA . ALA A 1 104 ? 8.851 4.000 -4.508 1.00 96.19 104 ALA A CA 1
ATOM 804 C C . ALA A 1 104 ? 9.989 3.305 -5.271 1.00 96.19 104 ALA A C 1
ATOM 806 O O . ALA A 1 104 ? 10.594 3.912 -6.157 1.00 96.19 104 ALA A O 1
ATOM 807 N N . VAL A 1 105 ? 10.225 2.017 -4.997 1.00 96.62 105 VAL A N 1
ATOM 808 C CA . VAL A 1 105 ? 11.239 1.216 -5.702 1.00 96.62 105 VAL A CA 1
ATOM 809 C C . VAL A 1 105 ? 10.904 1.100 -7.189 1.00 96.62 105 VAL A C 1
ATOM 811 O O . VAL A 1 105 ? 11.745 1.398 -8.030 1.00 96.62 105 VAL A O 1
ATOM 814 N N . SER A 1 106 ? 9.663 0.750 -7.534 1.00 96.19 106 SER A N 1
ATOM 815 C CA . SER A 1 106 ? 9.209 0.640 -8.925 1.00 96.19 106 SER A CA 1
ATOM 816 C C . SER A 1 106 ? 9.374 1.954 -9.694 1.00 96.19 106 SER A C 1
ATOM 818 O O . SER A 1 106 ? 9.756 1.935 -10.865 1.00 96.19 106 SER A O 1
ATOM 820 N N . ASN A 1 107 ? 9.090 3.093 -9.059 1.00 95.38 107 ASN A N 1
ATOM 821 C CA . ASN A 1 107 ? 9.243 4.407 -9.675 1.00 95.38 107 ASN A CA 1
ATOM 822 C C . ASN A 1 107 ? 10.717 4.817 -9.819 1.00 95.38 107 ASN A C 1
ATOM 824 O O . ASN A 1 107 ? 11.097 5.389 -10.843 1.00 95.38 107 ASN A O 1
ATOM 828 N N . ALA A 1 108 ? 11.558 4.488 -8.835 1.00 95.62 108 ALA A N 1
ATOM 829 C CA . ALA A 1 108 ? 13.002 4.681 -8.927 1.00 95.62 108 ALA A CA 1
ATOM 830 C C . ALA A 1 108 ? 13.597 3.846 -10.073 1.00 95.62 108 ALA A C 1
ATOM 832 O O . ALA A 1 108 ? 14.319 4.384 -10.910 1.00 95.62 108 ALA A O 1
ATOM 833 N N . THR A 1 109 ? 13.219 2.568 -10.189 1.00 96.00 109 THR A N 1
ATOM 834 C CA . THR A 1 109 ? 13.638 1.692 -11.295 1.00 96.00 109 THR A CA 1
ATOM 835 C C . THR A 1 109 ? 13.196 2.235 -12.654 1.00 96.00 109 THR A C 1
ATOM 837 O O . THR A 1 109 ? 14.012 2.323 -13.572 1.00 96.00 109 THR A O 1
ATOM 840 N N . ALA A 1 110 ? 11.931 2.653 -12.785 1.00 95.69 110 ALA A N 1
ATOM 841 C CA . ALA A 1 110 ? 11.428 3.266 -14.015 1.00 95.69 110 ALA A CA 1
ATOM 842 C C . ALA A 1 110 ? 12.210 4.537 -14.383 1.00 95.69 110 ALA A C 1
ATOM 844 O O . ALA A 1 110 ? 12.590 4.722 -15.538 1.00 95.69 110 ALA A O 1
ATOM 845 N N . SER A 1 111 ? 12.490 5.393 -13.398 1.00 93.88 111 SER A N 1
ATOM 846 C CA . SER A 1 111 ? 13.253 6.627 -13.605 1.00 93.88 111 SER A CA 1
ATOM 847 C C . SER A 1 111 ? 14.677 6.337 -14.084 1.00 93.88 111 SER A C 1
ATOM 849 O O . SER A 1 111 ? 15.134 6.972 -15.033 1.00 93.88 111 SER A O 1
ATOM 851 N N . SER A 1 112 ? 15.345 5.334 -13.505 1.00 94.31 112 SER A N 1
ATOM 852 C CA . SER A 1 112 ? 16.672 4.889 -13.946 1.00 94.31 112 SER A CA 1
ATOM 853 C C . SER A 1 112 ? 16.663 4.366 -15.388 1.00 94.31 112 SER A C 1
ATOM 855 O O . SER A 1 112 ? 17.505 4.770 -16.186 1.00 94.31 112 SER A O 1
ATOM 857 N N . LEU A 1 113 ? 15.688 3.528 -15.761 1.00 93.06 113 LEU A N 1
ATOM 858 C CA . LEU A 1 113 ? 15.543 2.999 -17.129 1.00 93.06 113 LEU A CA 1
ATOM 859 C C . LEU A 1 113 ? 15.350 4.105 -18.177 1.00 93.06 113 LEU A C 1
ATOM 861 O O . LEU A 1 113 ? 15.981 4.089 -19.240 1.00 93.06 113 LEU A O 1
ATOM 865 N N . LEU A 1 114 ? 14.485 5.078 -17.879 1.00 91.19 114 LEU A N 1
ATOM 866 C CA . LEU A 1 114 ? 14.229 6.204 -18.778 1.00 91.19 114 LEU A CA 1
ATOM 867 C C . LEU A 1 114 ? 15.442 7.140 -18.867 1.00 91.19 114 LEU A C 1
ATOM 869 O O . LEU A 1 114 ? 15.784 7.569 -19.967 1.00 91.19 114 LEU A O 1
ATOM 873 N N . GLY A 1 115 ? 16.125 7.394 -17.745 1.00 84.12 115 GLY A N 1
ATOM 874 C CA . GLY A 1 115 ? 17.336 8.220 -17.694 1.00 84.12 115 GLY A CA 1
ATOM 875 C C . GLY A 1 115 ? 18.495 7.646 -18.516 1.00 84.12 115 GLY A C 1
ATOM 876 O O . GLY A 1 115 ? 19.150 8.381 -19.259 1.00 84.12 115 GLY A O 1
ATOM 877 N N . ILE A 1 116 ? 18.702 6.326 -18.458 1.00 71.62 116 ILE A N 1
ATOM 878 C CA . ILE A 1 116 ? 19.713 5.628 -19.271 1.00 71.62 116 ILE A CA 1
ATOM 879 C C . ILE A 1 116 ? 19.361 5.712 -20.764 1.00 71.62 116 ILE A C 1
ATOM 881 O O . ILE A 1 116 ? 20.235 5.974 -21.587 1.00 71.62 116 ILE A O 1
ATOM 885 N N . SER A 1 117 ? 18.080 5.561 -21.120 1.00 61.97 117 SER A N 1
ATOM 886 C CA . SER A 1 117 ? 17.625 5.647 -22.518 1.00 61.97 117 SER A CA 1
ATOM 887 C C . SER A 1 117 ? 17.878 7.034 -23.128 1.00 61.97 117 SER A C 1
ATOM 889 O O . SER A 1 117 ? 18.261 7.132 -24.289 1.00 61.97 117 SER A O 1
ATOM 891 N N . SER A 1 118 ? 17.719 8.110 -22.348 1.00 60.06 118 SER A N 1
ATOM 892 C CA . SER A 1 118 ? 18.017 9.480 -22.797 1.00 60.06 118 SER A CA 1
ATOM 893 C C . SER A 1 118 ? 19.513 9.794 -22.939 1.00 60.06 118 SER A C 1
ATOM 895 O O . SER A 1 118 ? 19.867 10.720 -23.667 1.00 60.06 118 SER A O 1
ATOM 897 N N . ALA A 1 119 ? 20.398 9.038 -22.278 1.00 57.66 119 ALA A N 1
ATOM 898 C CA . ALA A 1 119 ? 21.850 9.211 -22.390 1.00 57.66 119 ALA A CA 1
ATOM 899 C C . ALA A 1 119 ? 22.429 8.589 -23.677 1.00 57.66 119 ALA A C 1
ATOM 901 O O . ALA A 1 119 ? 23.519 8.961 -24.109 1.00 57.66 119 ALA A O 1
ATOM 902 N N . VAL A 1 120 ? 21.691 7.681 -24.325 1.00 53.91 120 VAL A N 1
ATOM 903 C CA . VAL A 1 120 ? 22.050 7.106 -25.626 1.00 53.91 120 VAL A CA 1
ATOM 904 C C . VAL A 1 120 ? 21.372 7.924 -26.726 1.00 53.91 120 VAL A C 1
ATOM 906 O O . VAL A 1 120 ? 20.333 7.552 -27.257 1.00 53.91 120 VAL A O 1
ATOM 909 N N . SER A 1 121 ? 21.950 9.072 -27.078 1.00 45.91 121 SER A N 1
ATOM 910 C CA . SER A 1 121 ? 21.629 9.724 -28.354 1.00 45.91 121 SER A CA 1
ATOM 911 C C . SER A 1 121 ? 22.348 8.978 -29.487 1.00 45.91 121 SER A C 1
ATOM 913 O O . SER A 1 121 ? 23.580 9.000 -29.514 1.00 45.91 121 SER A O 1
ATOM 915 N N . PRO A 1 122 ? 21.659 8.356 -30.463 1.00 52.09 122 PRO A N 1
ATOM 916 C CA . PRO A 1 122 ? 22.314 7.893 -31.672 1.00 52.09 122 PRO A CA 1
ATOM 917 C C . PRO A 1 122 ? 22.496 9.103 -32.588 1.00 52.09 122 PRO A C 1
ATOM 919 O O . PRO A 1 122 ? 21.627 9.442 -33.387 1.00 52.09 122 PRO A O 1
ATOM 922 N N . LYS A 1 123 ? 23.641 9.776 -32.475 1.00 50.22 123 LYS A N 1
ATOM 923 C CA . LYS A 1 123 ? 24.132 10.650 -33.543 1.00 50.22 123 LYS A CA 1
ATOM 924 C C . LYS A 1 123 ? 25.461 10.118 -34.066 1.00 50.22 123 LYS A C 1
ATOM 926 O O . LYS A 1 123 ? 26.487 10.778 -33.994 1.00 50.22 123 LYS A O 1
ATOM 931 N N . CYS A 1 124 ? 25.417 8.919 -34.641 1.00 46.69 124 CYS A N 1
ATOM 932 C CA . CYS A 1 124 ? 26.307 8.599 -35.750 1.00 46.69 124 CYS A CA 1
ATOM 933 C C . CYS A 1 124 ? 25.686 9.219 -37.003 1.00 46.69 124 CYS A C 1
ATOM 935 O O . CYS A 1 124 ? 24.877 8.597 -37.687 1.00 46.69 124 CYS A O 1
ATOM 937 N N . THR A 1 125 ? 26.028 10.474 -37.287 1.00 48.91 125 THR A N 1
ATOM 938 C CA . THR A 1 125 ? 25.916 10.990 -38.653 1.00 48.91 125 THR A CA 1
ATOM 939 C C . THR A 1 125 ? 26.8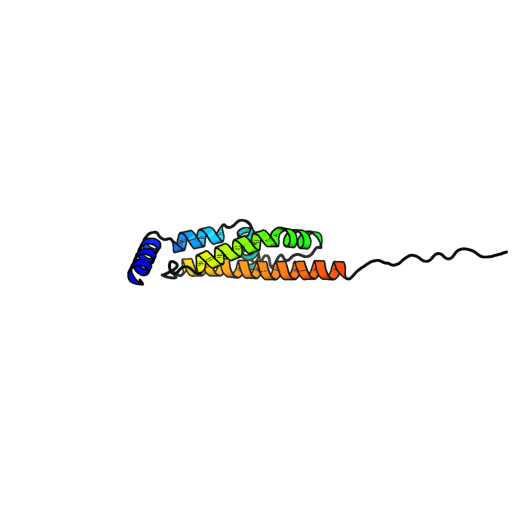84 10.180 -39.500 1.00 48.91 125 THR A C 1
ATOM 941 O O . THR A 1 125 ? 28.098 10.311 -39.344 1.00 48.91 125 THR A O 1
ATOM 944 N N . GLY A 1 126 ? 26.327 9.287 -40.314 1.00 46.91 126 GLY A N 1
ATOM 945 C CA . GLY A 1 126 ? 27.071 8.458 -41.244 1.00 46.91 126 GLY A CA 1
ATOM 946 C C . GLY A 1 126 ? 28.006 9.291 -42.118 1.00 46.91 126 GLY A C 1
ATOM 947 O O . GLY A 1 126 ? 27.651 10.352 -42.628 1.00 46.91 126 GLY A O 1
ATOM 948 N N . THR A 1 127 ? 29.219 8.778 -42.239 1.00 46.47 127 THR A N 1
ATOM 949 C CA . THR A 1 127 ? 30.254 9.131 -43.201 1.00 46.47 127 THR A CA 1
ATOM 950 C C . THR A 1 127 ? 29.694 9.153 -44.628 1.00 46.47 127 THR A C 1
ATOM 952 O O . THR A 1 127 ? 29.141 8.152 -45.073 1.00 46.47 127 THR A O 1
ATOM 955 N N . ASN A 1 128 ? 29.916 10.240 -45.372 1.00 48.75 128 ASN A N 1
ATOM 956 C CA . ASN A 1 128 ? 29.976 10.186 -46.835 1.00 48.75 128 ASN A CA 1
ATOM 957 C C . ASN A 1 128 ? 31.451 10.051 -47.247 1.00 48.75 128 ASN A C 1
ATOM 959 O O . ASN A 1 128 ? 32.186 11.031 -47.121 1.00 48.75 128 ASN A O 1
ATOM 963 N N . PRO A 1 129 ? 31.908 8.900 -47.767 1.00 53.06 129 PRO A N 1
ATOM 964 C CA . PRO A 1 129 ? 33.079 8.833 -48.619 1.00 53.06 129 PRO A CA 1
ATOM 965 C C . PRO A 1 129 ? 32.601 8.715 -50.073 1.00 53.06 129 PRO A C 1
ATOM 967 O O . PRO A 1 129 ? 32.227 7.646 -50.544 1.00 53.06 129 PRO A O 1
ATOM 970 N N . GLY A 1 130 ? 32.589 9.836 -50.781 1.00 44.78 130 GLY A N 1
ATOM 971 C CA . GLY A 1 130 ? 32.433 9.908 -52.233 1.00 44.78 130 GLY A CA 1
ATOM 972 C C . GLY A 1 130 ? 32.956 11.277 -52.665 1.00 44.78 130 GLY A C 1
ATOM 973 O O . GLY A 1 130 ? 32.641 12.264 -52.014 1.00 44.78 130 GLY A O 1
ATOM 974 N N . THR A 1 131 ? 33.809 11.449 -53.668 1.00 46.12 131 THR A N 1
ATOM 975 C CA . THR A 1 131 ? 34.229 10.568 -54.758 1.00 46.12 131 THR A CA 1
ATOM 976 C C . THR A 1 131 ? 35.540 11.147 -55.309 1.00 46.12 131 THR A C 1
ATOM 978 O O . THR A 1 131 ? 35.766 12.354 -55.255 1.00 46.12 131 THR A O 1
ATOM 981 N N . THR A 1 132 ? 36.417 10.285 -55.810 1.00 47.12 132 THR A N 1
ATOM 982 C CA . THR A 1 132 ? 37.653 10.606 -56.534 1.00 47.12 132 THR A CA 1
ATOM 983 C C . THR A 1 132 ? 37.424 11.365 -57.854 1.00 47.12 132 THR A C 1
ATOM 985 O O . THR A 1 132 ? 36.394 11.184 -58.497 1.00 47.12 132 THR A O 1
ATOM 988 N N . SER A 1 133 ? 38.476 12.087 -58.276 1.00 41.34 133 SER A N 1
ATOM 989 C CA . SER A 1 133 ? 38.906 12.416 -59.658 1.00 41.34 133 SER A CA 1
ATOM 990 C C . SER A 1 133 ? 38.036 13.317 -60.553 1.00 41.34 133 SER A C 1
ATOM 992 O O . SER A 1 133 ? 37.048 12.854 -61.120 1.00 41.34 133 SER A O 1
ATOM 994 N N . SER A 1 134 ? 38.521 14.525 -60.873 1.00 40.31 134 SER A N 1
ATOM 995 C CA . SER A 1 134 ? 39.283 14.861 -62.105 1.00 40.31 134 SER A CA 1
ATOM 996 C C . SER A 1 134 ? 39.754 16.315 -62.066 1.00 40.31 134 SER A C 1
ATOM 998 O O . SER A 1 134 ? 38.975 17.155 -61.566 1.00 40.31 134 SER A O 1
#

Sequence (134 aa):
QNLFIQKNVSSLQALKAGDVLIDMCLNLPHLNRYIHKYKDAVAKKGFSLPSSHSEATLVRHSLQALVNDTSLTWSALSLPVLEPLTPDKLEKLSVLTMSCLYCAVSNATASSLLGISSAVSPKCTGTNPGTTSS

InterPro domains:
  IPR045189 E3 ubiquitin ligase UBR4-like [PTHR21725] (5-126)
  IPR045841 E3 ubiquitin-protein ligase UBR4, N-terminal [PF19423] (2-127)

Radius of gyration: 23.93 Å; chains: 1; bounding box: 57×40×87 Å

Organism: Timema californicum (NCBI:txid61474)